Protein AF-A0AA35S9W5-F1 (afdb_monomer_lite)

Structure (mmCIF, N/CA/C/O backbone):
data_AF-A0AA35S9W5-F1
#
_entry.id   AF-A0AA35S9W5-F1
#
loop_
_atom_site.group_PDB
_atom_site.id
_atom_site.type_symbol
_atom_site.label_atom_id
_atom_site.label_alt_id
_atom_site.label_comp_id
_atom_site.label_asym_id
_atom_site.label_entity_id
_atom_site.label_seq_id
_atom_site.pdbx_PDB_ins_code
_atom_site.Cartn_x
_atom_site.Cartn_y
_atom_site.Cartn_z
_atom_site.occupancy
_atom_site.B_iso_or_equiv
_atom_site.auth_seq_id
_atom_site.auth_comp_id
_atom_site.auth_asym_id
_atom_site.auth_atom_id
_atom_site.pdbx_PDB_model_num
ATOM 1 N N . TYR A 1 1 ? 26.216 -6.921 24.810 1.00 30.56 1 TYR A N 1
ATOM 2 C CA . TYR A 1 1 ? 26.126 -8.378 24.604 1.00 30.56 1 TYR A CA 1
ATOM 3 C C . TYR A 1 1 ? 25.419 -8.640 23.283 1.00 30.56 1 TYR A C 1
ATOM 5 O O . TYR A 1 1 ? 24.198 -8.640 23.237 1.00 30.56 1 TYR A O 1
ATOM 13 N N . LEU A 1 2 ? 26.188 -8.771 22.197 1.00 30.45 2 LEU A N 1
ATOM 14 C CA . LEU A 1 2 ? 25.685 -9.259 20.913 1.00 30.45 2 LEU A CA 1
ATOM 15 C C . LEU A 1 2 ? 25.649 -10.789 20.983 1.00 30.45 2 LEU A C 1
ATOM 17 O O . LEU A 1 2 ? 26.695 -11.431 20.980 1.00 30.45 2 LEU A O 1
ATOM 21 N N . LEU A 1 3 ? 24.456 -11.372 21.066 1.00 31.34 3 LEU A N 1
ATOM 22 C CA . LEU A 1 3 ? 24.251 -12.801 20.834 1.00 31.34 3 LEU A CA 1
ATOM 23 C C . LEU A 1 3 ? 24.123 -13.033 19.324 1.00 31.34 3 LEU A C 1
ATOM 25 O O . LEU A 1 3 ? 23.036 -13.285 18.812 1.00 31.34 3 LEU A O 1
ATOM 29 N N . THR A 1 4 ? 25.228 -12.938 18.585 1.00 43.62 4 THR A N 1
ATOM 30 C CA . THR A 1 4 ? 25.279 -13.447 17.209 1.00 43.62 4 THR A CA 1
ATOM 31 C C . THR A 1 4 ? 25.549 -14.944 17.271 1.00 43.62 4 THR A C 1
ATOM 33 O O . THR A 1 4 ? 26.677 -15.425 17.219 1.00 43.62 4 THR A O 1
ATOM 36 N N . SER A 1 5 ? 24.474 -15.711 17.454 1.00 43.19 5 SER A N 1
ATOM 37 C CA . SER A 1 5 ? 24.520 -17.168 17.367 1.00 43.19 5 SER A CA 1
ATOM 38 C C . SER A 1 5 ? 25.067 -17.562 15.987 1.00 43.19 5 SER A C 1
ATOM 40 O O . SER A 1 5 ? 24.401 -17.347 14.972 1.00 43.19 5 SER A O 1
ATOM 42 N N . GLN A 1 6 ? 26.259 -18.168 15.960 1.00 46.50 6 GLN A N 1
ATOM 43 C CA . GLN A 1 6 ? 26.946 -18.687 14.765 1.00 46.50 6 GLN A CA 1
ATOM 44 C C . GLN A 1 6 ? 26.075 -19.618 13.900 1.00 46.50 6 GLN A C 1
ATOM 46 O O . GLN A 1 6 ? 26.372 -19.823 12.727 1.00 46.50 6 GLN A O 1
ATOM 51 N N . LYS A 1 7 ? 24.962 -20.127 14.444 1.00 45.75 7 LYS A N 1
ATOM 52 C CA . LYS A 1 7 ? 23.955 -20.904 13.712 1.00 45.75 7 LYS A CA 1
ATOM 53 C C . LYS A 1 7 ? 23.306 -20.136 12.553 1.00 45.75 7 LYS A C 1
ATOM 55 O O . LYS A 1 7 ? 23.066 -20.730 11.512 1.00 45.75 7 LYS A O 1
ATOM 60 N N . TRP A 1 8 ? 23.098 -18.823 12.685 1.00 44.12 8 TRP A N 1
ATOM 61 C CA . TRP A 1 8 ? 22.469 -18.022 11.625 1.00 44.12 8 TRP A CA 1
ATOM 62 C C . TRP A 1 8 ? 23.362 -17.886 10.390 1.00 44.12 8 TRP A C 1
ATOM 64 O O . TRP A 1 8 ? 22.872 -17.916 9.268 1.00 44.12 8 TRP A O 1
ATOM 74 N N . VAL A 1 9 ? 24.680 -17.786 10.580 1.00 46.91 9 VAL A N 1
ATOM 75 C CA . VAL A 1 9 ? 25.633 -17.600 9.474 1.00 46.91 9 VAL A CA 1
ATOM 76 C C . VAL A 1 9 ? 25.706 -18.846 8.582 1.00 46.91 9 VAL A C 1
ATOM 78 O O . VAL A 1 9 ? 25.862 -18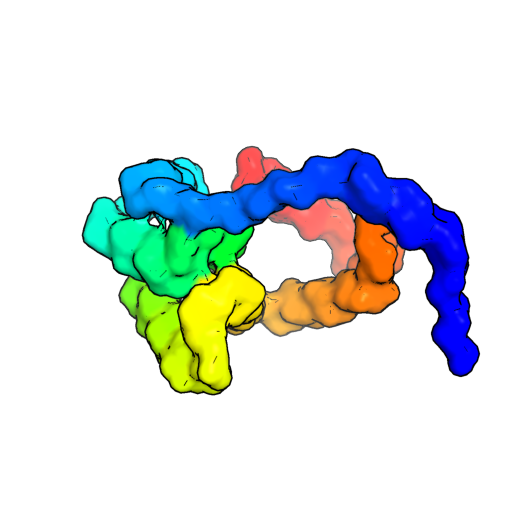.717 7.371 1.00 46.91 9 VAL A O 1
ATOM 81 N N . ALA A 1 10 ? 25.532 -20.041 9.156 1.00 50.56 10 ALA A N 1
ATOM 82 C CA . ALA A 1 10 ? 25.497 -21.293 8.400 1.00 50.56 10 ALA A CA 1
ATOM 83 C C . ALA A 1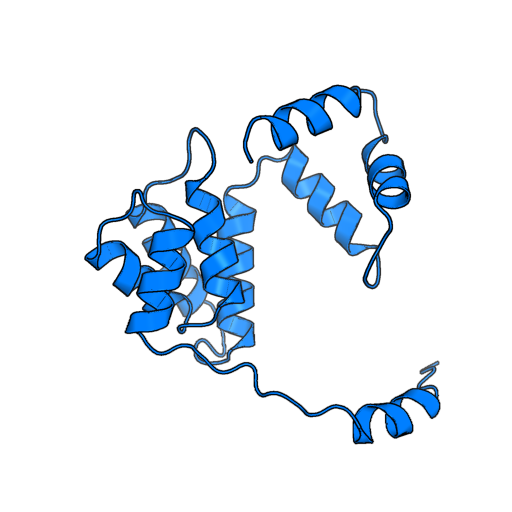 10 ? 24.184 -21.473 7.614 1.00 50.56 10 ALA A C 1
ATOM 85 O O . ALA A 1 10 ? 24.218 -21.931 6.473 1.00 50.56 10 ALA A O 1
ATOM 86 N N . ASP A 1 11 ? 23.046 -21.059 8.181 1.00 46.56 11 ASP A N 1
ATOM 87 C CA . ASP A 1 11 ? 21.741 -21.187 7.519 1.00 46.56 11 ASP A CA 1
ATOM 88 C C . ASP A 1 11 ? 21.527 -20.138 6.412 1.00 46.56 11 ASP A C 1
ATOM 90 O O . ASP A 1 11 ? 20.893 -20.438 5.399 1.00 46.56 11 ASP A O 1
ATOM 94 N N . ILE A 1 12 ? 22.116 -18.937 6.531 1.00 53.12 12 ILE A N 1
ATOM 95 C CA . ILE A 1 12 ? 22.054 -17.888 5.490 1.00 53.12 12 ILE A CA 1
ATOM 96 C C . ILE A 1 12 ? 22.729 -18.336 4.183 1.00 53.12 12 ILE A C 1
ATOM 98 O O . ILE A 1 12 ? 22.283 -17.940 3.108 1.00 53.12 12 ILE A O 1
ATOM 102 N N . GLY A 1 13 ? 23.741 -19.211 4.242 1.00 44.41 13 GLY A N 1
ATOM 103 C CA . GLY A 1 13 ? 24.417 -19.737 3.049 1.00 44.41 13 GLY A CA 1
ATOM 104 C C . GLY A 1 13 ? 23.502 -20.528 2.102 1.00 44.41 13 GLY A C 1
ATOM 105 O O . GLY A 1 13 ? 23.799 -20.628 0.914 1.00 44.41 13 GLY A O 1
ATOM 106 N N . ASN A 1 14 ? 22.372 -21.039 2.606 1.00 43.19 14 ASN A N 1
ATOM 107 C CA . ASN A 1 14 ? 21.374 -21.780 1.829 1.00 43.19 14 ASN A CA 1
ATOM 108 C C . ASN A 1 14 ? 20.112 -20.968 1.507 1.00 43.19 14 ASN A C 1
ATOM 110 O O . ASN A 1 14 ? 19.232 -21.466 0.797 1.00 43.19 14 ASN A O 1
ATOM 114 N N . PHE A 1 15 ? 20.009 -19.720 1.973 1.00 44.12 15 PHE A N 1
ATOM 115 C CA . PHE A 1 15 ? 18.974 -18.831 1.469 1.00 44.12 15 PHE A CA 1
ATOM 116 C C . PHE A 1 15 ? 19.335 -18.471 0.034 1.00 44.12 15 PHE A C 1
ATOM 118 O O . PHE A 1 15 ? 20.229 -17.667 -0.231 1.00 44.12 15 PHE A O 1
ATOM 125 N N . ARG A 1 16 ? 18.594 -19.041 -0.921 1.00 39.69 16 ARG A N 1
ATOM 126 C CA . ARG A 1 16 ? 18.430 -18.381 -2.211 1.00 39.69 16 ARG A CA 1
ATOM 127 C C . ARG A 1 16 ? 17.833 -17.017 -1.894 1.00 39.69 16 ARG A C 1
ATOM 129 O O . ARG A 1 16 ? 16.640 -16.918 -1.622 1.00 39.69 16 ARG A O 1
ATOM 136 N N . LEU A 1 17 ? 18.674 -15.987 -1.884 1.00 41.81 17 LEU A N 1
ATOM 137 C CA . LEU A 1 17 ? 18.249 -14.603 -2.010 1.00 41.81 17 LEU A CA 1
ATOM 138 C C . LEU A 1 17 ? 17.509 -14.520 -3.345 1.00 41.81 17 LEU A C 1
ATOM 140 O O . LEU A 1 17 ? 18.093 -14.261 -4.394 1.00 41.81 17 LEU A O 1
ATOM 144 N N . HIS A 1 18 ? 16.218 -14.838 -3.333 1.00 41.59 18 HIS A N 1
ATOM 145 C CA . HIS A 1 18 ? 15.323 -14.369 -4.365 1.00 41.59 18 HIS A CA 1
ATOM 146 C C . HIS A 1 18 ? 15.305 -12.868 -4.174 1.00 41.59 18 HIS A C 1
ATOM 148 O O . HIS A 1 18 ? 14.740 -12.371 -3.200 1.00 41.59 18 HIS A O 1
ATOM 154 N N . ALA A 1 19 ? 16.030 -12.163 -5.044 1.00 49.62 19 ALA A N 1
ATOM 155 C CA . ALA A 1 19 ? 15.909 -10.726 -5.106 1.00 49.62 19 ALA A CA 1
ATOM 156 C C . ALA A 1 19 ? 14.410 -10.436 -5.207 1.00 49.62 19 ALA A C 1
ATOM 158 O O . ALA A 1 19 ? 13.698 -11.035 -6.016 1.00 49.62 19 ALA A O 1
ATOM 159 N N . ILE A 1 20 ? 13.917 -9.612 -4.293 1.00 56.16 20 ILE A N 1
ATOM 160 C CA . ILE A 1 20 ? 12.549 -9.126 -4.347 1.00 56.16 20 ILE A CA 1
ATOM 161 C C . ILE A 1 20 ? 12.541 -8.209 -5.565 1.00 56.16 20 ILE A C 1
ATOM 163 O O . ILE A 1 20 ? 12.999 -7.072 -5.496 1.00 56.16 20 ILE A O 1
ATOM 167 N N . TYR A 1 21 ? 12.182 -8.767 -6.718 1.00 64.88 21 TYR A N 1
ATOM 168 C CA . TYR A 1 21 ? 12.194 -8.029 -7.967 1.00 64.88 21 TYR A CA 1
ATOM 169 C C . TYR A 1 21 ? 10.995 -7.090 -7.989 1.00 64.88 21 TYR A C 1
ATOM 171 O O . TYR A 1 21 ? 9.874 -7.481 -7.653 1.00 64.88 21 TYR A O 1
ATOM 179 N N . ASN A 1 22 ? 11.244 -5.859 -8.424 1.00 79.06 22 ASN A N 1
ATOM 180 C CA . ASN A 1 22 ? 10.179 -4.964 -8.844 1.00 79.06 22 ASN A CA 1
ATOM 181 C C . ASN A 1 22 ? 9.416 -5.639 -9.985 1.00 79.06 22 ASN A C 1
ATOM 183 O O . ASN A 1 22 ? 10.013 -6.261 -10.871 1.00 79.06 22 ASN A O 1
ATOM 187 N N . LEU A 1 23 ? 8.096 -5.528 -9.955 1.00 86.94 23 LEU A N 1
ATOM 188 C CA . LEU A 1 23 ? 7.257 -6.000 -11.044 1.00 86.94 23 LEU A CA 1
ATOM 189 C C . LEU A 1 23 ? 7.496 -5.146 -12.292 1.00 86.94 23 LEU A C 1
ATOM 191 O O . LEU A 1 23 ? 7.936 -3.996 -12.214 1.00 86.94 23 LEU A O 1
ATOM 195 N N . SER A 1 24 ? 7.161 -5.692 -13.462 1.00 90.56 24 SER A N 1
ATOM 196 C CA . SER A 1 24 ? 6.965 -4.839 -14.632 1.00 90.56 24 SER A CA 1
ATOM 197 C C . SER A 1 24 ? 5.817 -3.862 -14.355 1.00 90.56 24 SER A C 1
ATOM 199 O O . SER A 1 24 ? 4.894 -4.187 -13.608 1.00 90.56 24 SER A O 1
ATOM 201 N N . SER A 1 25 ? 5.843 -2.682 -14.980 1.00 89.06 25 SER A N 1
ATOM 202 C CA . SER A 1 25 ? 4.769 -1.683 -14.837 1.00 89.06 25 SER A CA 1
ATOM 203 C C . SER A 1 25 ? 3.383 -2.280 -15.140 1.00 89.06 25 SER A C 1
ATOM 205 O O . SER A 1 25 ? 2.408 -2.009 -14.439 1.00 89.06 25 SER A O 1
ATOM 207 N N . GLU A 1 26 ? 3.302 -3.181 -16.124 1.00 91.88 26 GLU A N 1
ATOM 208 C CA . GLU A 1 26 ? 2.074 -3.908 -16.448 1.00 91.88 26 GLU A CA 1
ATOM 209 C C . GLU A 1 26 ? 1.627 -4.829 -15.303 1.00 91.88 26 GLU A C 1
ATOM 211 O O . GLU A 1 26 ? 0.485 -4.735 -14.857 1.00 91.88 26 GLU A O 1
ATOM 216 N N . ALA A 1 27 ? 2.523 -5.671 -14.777 1.00 91.56 27 ALA A N 1
ATOM 217 C CA . ALA A 1 27 ? 2.196 -6.582 -13.682 1.00 91.56 27 ALA A CA 1
ATOM 218 C C . ALA A 1 27 ? 1.861 -5.831 -12.380 1.00 91.56 27 ALA A 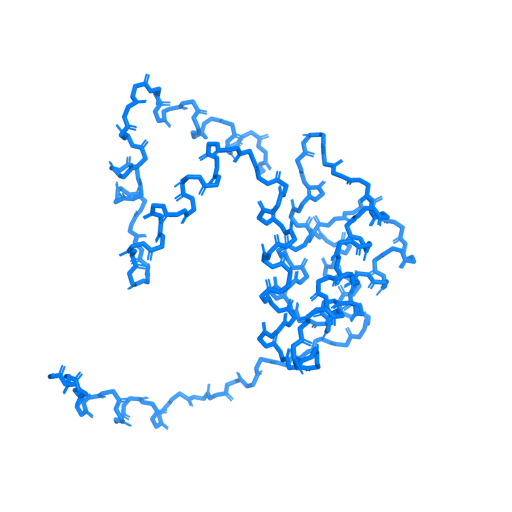C 1
ATOM 220 O O . ALA A 1 27 ? 0.973 -6.249 -11.642 1.00 91.56 27 ALA A O 1
ATOM 221 N N . ALA A 1 28 ? 2.518 -4.699 -12.116 1.00 91.62 28 ALA A N 1
ATOM 222 C CA . ALA A 1 28 ? 2.212 -3.830 -10.983 1.00 91.62 28 ALA A CA 1
ATOM 223 C C . ALA A 1 28 ? 0.816 -3.199 -11.101 1.00 91.62 28 ALA A C 1
ATOM 225 O O . ALA A 1 28 ? 0.041 -3.207 -10.145 1.00 91.62 28 ALA A O 1
ATOM 226 N N . THR A 1 29 ? 0.466 -2.714 -12.294 1.00 92.38 29 THR A N 1
ATOM 227 C CA . THR A 1 29 ? -0.862 -2.153 -12.580 1.00 92.38 29 THR A CA 1
ATOM 228 C C . THR A 1 29 ? -1.947 -3.229 -12.473 1.00 92.38 29 THR A C 1
ATOM 230 O O . THR A 1 29 ? -3.014 -2.973 -11.916 1.00 92.38 29 THR A O 1
ATOM 233 N N . GLN A 1 30 ? -1.675 -4.447 -12.958 1.00 92.69 30 GLN A N 1
ATOM 234 C CA . GLN A 1 30 ? -2.578 -5.594 -12.821 1.00 92.69 30 GLN A CA 1
ATOM 235 C C . GLN A 1 30 ? -2.779 -5.987 -11.354 1.00 92.69 30 GLN A C 1
ATOM 237 O O . GLN A 1 30 ? -3.918 -6.190 -10.935 1.00 92.69 30 GLN A O 1
ATOM 242 N N . LEU A 1 31 ? -1.700 -6.039 -10.563 1.00 92.06 31 LEU A N 1
ATOM 243 C CA . LEU A 1 31 ? -1.772 -6.307 -9.127 1.00 92.06 31 LEU A CA 1
ATOM 244 C C . LEU A 1 31 ? -2.651 -5.268 -8.429 1.00 92.06 31 LEU A C 1
ATOM 246 O O . LEU A 1 31 ? -3.593 -5.621 -7.725 1.00 92.06 31 LEU A O 1
ATOM 250 N N . LEU A 1 32 ? -2.414 -3.983 -8.688 1.00 91.44 32 LEU A N 1
ATOM 251 C CA . LEU A 1 32 ? -3.221 -2.921 -8.101 1.00 91.44 32 LEU A CA 1
ATOM 252 C C . LEU A 1 32 ? -4.680 -2.966 -8.576 1.00 91.44 32 LEU A C 1
ATOM 254 O O . LEU A 1 32 ? -5.580 -2.694 -7.792 1.00 91.44 32 LEU A O 1
ATOM 258 N N . GLY A 1 33 ? -4.936 -3.372 -9.822 1.00 91.00 33 GLY A N 1
ATOM 259 C CA . GLY A 1 33 ? -6.288 -3.615 -10.325 1.00 91.00 33 GLY A CA 1
ATOM 260 C C . GLY A 1 33 ? -7.016 -4.757 -9.608 1.00 91.00 33 GLY A C 1
ATOM 261 O O . GLY A 1 33 ? -8.231 -4.683 -9.446 1.00 91.00 33 GLY A O 1
ATOM 262 N N . ALA A 1 34 ? -6.292 -5.776 -9.139 1.00 91.81 34 ALA A N 1
ATOM 263 C CA . ALA A 1 34 ? -6.858 -6.855 -8.331 1.00 91.81 34 ALA A CA 1
ATOM 264 C C . ALA A 1 34 ? -7.137 -6.415 -6.883 1.00 91.81 34 ALA A C 1
ATOM 266 O O . ALA A 1 34 ? -8.133 -6.827 -6.290 1.00 91.81 34 ALA A O 1
ATOM 267 N N . VAL A 1 35 ? -6.275 -5.570 -6.312 1.00 89.88 35 VAL A N 1
ATOM 268 C CA . VAL A 1 35 ? -6.385 -5.115 -4.915 1.00 89.88 35 VAL A CA 1
ATOM 269 C C . VAL A 1 35 ? -7.373 -3.951 -4.763 1.00 89.88 35 VAL A C 1
ATOM 271 O O . VAL A 1 35 ? -8.098 -3.897 -3.770 1.00 89.88 35 VAL A O 1
ATOM 274 N N . ALA A 1 36 ? -7.421 -3.046 -5.742 1.00 91.56 36 ALA A N 1
ATOM 275 C CA . ALA A 1 36 ? -8.221 -1.823 -5.759 1.00 91.56 36 ALA A CA 1
ATOM 276 C C . ALA A 1 36 ? -8.908 -1.638 -7.136 1.00 91.56 36 ALA A C 1
ATOM 278 O O . ALA A 1 36 ? -8.507 -0.790 -7.942 1.00 91.56 36 ALA A O 1
ATOM 279 N N . PRO A 1 37 ? -9.962 -2.426 -7.433 1.00 90.62 37 PRO A N 1
ATOM 280 C CA . PRO A 1 37 ? -10.609 -2.441 -8.750 1.00 90.62 37 PRO A CA 1
ATOM 281 C C . PRO A 1 37 ? -11.364 -1.147 -9.088 1.00 90.62 37 PRO A C 1
ATOM 283 O O . PRO A 1 37 ? -11.653 -0.899 -10.255 1.00 90.62 37 PRO A O 1
ATOM 286 N N . SER A 1 38 ? -11.676 -0.321 -8.086 1.00 89.88 38 SER A N 1
ATOM 287 C CA . SER A 1 38 ? -12.374 0.961 -8.240 1.00 89.88 38 SER A CA 1
ATOM 288 C C . SER A 1 38 ? -11.522 2.061 -8.879 1.00 89.88 38 SER A C 1
ATOM 290 O O . SER A 1 38 ? -12.068 3.078 -9.303 1.00 89.88 38 SER A O 1
ATOM 292 N N . LEU A 1 39 ? -10.202 1.878 -8.955 1.00 92.38 39 LEU A N 1
ATOM 293 C CA . LEU A 1 39 ? -9.288 2.860 -9.527 1.00 92.38 39 LEU A CA 1
ATOM 294 C C . LEU A 1 39 ? -9.363 2.883 -11.059 1.00 92.38 39 LEU A C 1
ATOM 296 O O . LEU A 1 39 ? -9.523 1.852 -11.720 1.00 92.38 39 LEU A O 1
ATOM 300 N N . THR A 1 40 ? -9.167 4.063 -11.638 1.00 95.06 40 THR A N 1
ATOM 301 C CA . THR A 1 40 ? -8.929 4.215 -13.080 1.00 95.06 40 THR A CA 1
ATOM 302 C C . THR A 1 40 ? -7.536 3.706 -13.451 1.00 95.06 40 THR A C 1
ATOM 304 O O . THR A 1 40 ? -6.638 3.643 -12.612 1.00 95.06 40 THR A O 1
ATOM 307 N N . ASP A 1 41 ? -7.317 3.358 -14.718 1.00 93.44 41 ASP A N 1
ATOM 308 C CA . ASP A 1 41 ? -6.020 2.819 -15.151 1.00 93.44 41 ASP A CA 1
ATOM 309 C C . ASP A 1 41 ? -4.875 3.832 -15.027 1.00 93.44 41 ASP A C 1
ATOM 311 O O . ASP A 1 41 ? -3.738 3.445 -14.756 1.00 93.44 41 ASP A O 1
ATOM 315 N N . ASP A 1 42 ? -5.174 5.128 -15.152 1.00 95.12 42 ASP A N 1
ATOM 316 C CA . ASP A 1 42 ? -4.189 6.187 -14.927 1.00 95.12 42 ASP A CA 1
ATOM 317 C C . ASP A 1 42 ? -3.787 6.277 -13.447 1.00 95.12 42 ASP A C 1
ATOM 319 O O . ASP A 1 42 ? -2.599 6.243 -13.125 1.00 95.12 42 ASP A O 1
ATOM 323 N N . GLN A 1 43 ? -4.763 6.269 -12.531 1.00 95.00 43 GLN A N 1
ATOM 324 C CA . GLN A 1 43 ? -4.500 6.231 -11.087 1.00 95.00 43 GLN A CA 1
ATOM 325 C C . GLN A 1 43 ? -3.705 4.980 -10.697 1.00 95.00 43 GLN A C 1
ATOM 327 O O . GLN A 1 43 ? -2.760 5.073 -9.912 1.00 95.00 43 GLN A O 1
ATOM 332 N N . LYS A 1 44 ? -4.038 3.816 -11.276 1.00 94.56 44 LYS A N 1
ATOM 333 C CA . LYS A 1 44 ? -3.298 2.577 -11.011 1.00 94.56 44 LYS A CA 1
ATOM 334 C C . LYS A 1 44 ? -1.837 2.697 -11.431 1.00 94.56 44 LYS A C 1
ATOM 336 O O . LYS A 1 44 ? -0.952 2.343 -10.657 1.00 94.56 44 LYS A O 1
ATOM 341 N N . ARG A 1 45 ? -1.580 3.225 -12.631 1.00 94.75 45 ARG A N 1
ATOM 342 C CA . ARG A 1 45 ? -0.216 3.436 -13.128 1.00 94.75 45 ARG A CA 1
ATOM 343 C C . ARG A 1 45 ? 0.561 4.397 -12.227 1.00 94.75 45 ARG A C 1
ATOM 345 O O . ARG A 1 45 ? 1.666 4.070 -11.813 1.00 94.75 45 ARG A O 1
ATOM 352 N N . GLN A 1 46 ? -0.036 5.531 -11.854 1.00 95.06 46 GLN A N 1
ATOM 353 C CA . GLN A 1 46 ? 0.621 6.511 -10.983 1.00 95.06 46 GLN A CA 1
ATOM 354 C C . GLN A 1 46 ? 0.989 5.921 -9.613 1.00 95.06 46 GLN A C 1
ATOM 356 O O . GLN A 1 46 ? 2.096 6.140 -9.124 1.00 95.06 46 GLN A O 1
ATOM 361 N N . ILE A 1 47 ? 0.086 5.159 -8.992 1.00 94.19 47 ILE A N 1
ATOM 362 C CA . ILE A 1 47 ? 0.350 4.516 -7.699 1.00 94.19 47 ILE A CA 1
ATOM 363 C C . ILE A 1 47 ? 1.413 3.415 -7.844 1.00 94.19 47 ILE A C 1
ATOM 365 O O . ILE A 1 47 ? 2.313 3.326 -7.007 1.00 94.19 47 ILE A O 1
ATOM 369 N N . ALA A 1 48 ? 1.360 2.603 -8.904 1.00 93.25 48 ALA A N 1
ATOM 370 C CA . ALA A 1 48 ? 2.374 1.586 -9.190 1.00 93.25 48 ALA A CA 1
ATOM 371 C C . ALA A 1 48 ? 3.780 2.201 -9.344 1.00 93.25 48 ALA A C 1
ATOM 373 O O . ALA A 1 48 ? 4.741 1.722 -8.738 1.00 93.25 48 ALA A O 1
ATOM 374 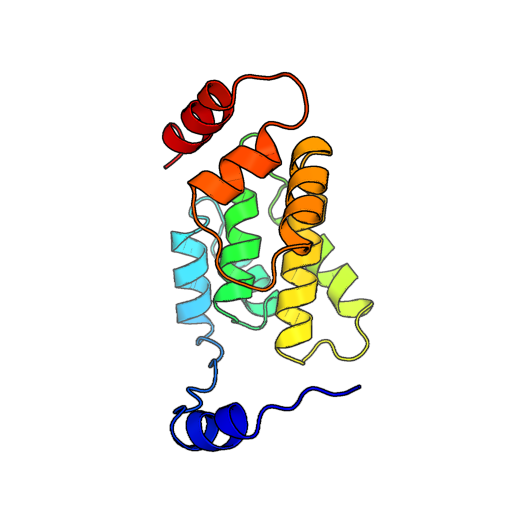N N . ASP A 1 49 ? 3.890 3.322 -10.058 1.00 92.12 49 ASP A N 1
ATOM 375 C CA . ASP A 1 49 ? 5.158 4.030 -10.241 1.00 92.12 49 ASP A CA 1
ATOM 376 C C . ASP A 1 49 ? 5.674 4.628 -8.920 1.00 92.12 49 ASP A C 1
ATOM 378 O O . ASP A 1 49 ? 6.848 4.472 -8.574 1.00 92.12 49 ASP A O 1
ATOM 382 N N . LEU A 1 50 ? 4.798 5.258 -8.126 1.00 91.56 50 LEU A N 1
ATOM 383 C CA . LEU A 1 50 ? 5.168 5.842 -6.829 1.00 91.56 50 LEU A CA 1
ATOM 384 C C . LEU A 1 50 ? 5.600 4.783 -5.810 1.00 91.56 50 LEU A C 1
ATOM 386 O O . LEU A 1 50 ? 6.526 5.012 -5.032 1.00 91.56 50 LEU A O 1
ATOM 390 N N . THR A 1 51 ? 4.989 3.603 -5.856 1.00 90.19 51 THR A N 1
ATOM 391 C CA . THR A 1 51 ? 5.368 2.445 -5.033 1.00 90.19 51 THR A CA 1
ATOM 392 C C . THR A 1 51 ? 6.597 1.704 -5.571 1.00 90.19 51 THR A C 1
ATOM 394 O O . THR A 1 51 ? 7.001 0.696 -4.996 1.00 90.19 51 THR A O 1
ATOM 397 N N . GLY A 1 52 ? 7.224 2.189 -6.652 1.00 88.81 52 GLY A N 1
ATOM 398 C CA . GLY A 1 52 ? 8.424 1.599 -7.250 1.00 88.81 52 GLY A CA 1
ATOM 399 C C . GLY A 1 52 ? 8.191 0.222 -7.871 1.00 88.81 52 GLY A C 1
ATOM 400 O O . GLY A 1 52 ? 9.135 -0.553 -8.010 1.00 88.81 52 GLY A O 1
ATOM 401 N N . ASN A 1 53 ? 6.941 -0.102 -8.211 1.00 90.94 53 ASN A N 1
ATOM 402 C CA . ASN A 1 53 ? 6.510 -1.425 -8.659 1.00 90.94 53 ASN A CA 1
ATOM 403 C C . ASN A 1 53 ? 6.820 -2.552 -7.651 1.00 90.94 53 ASN A C 1
ATOM 405 O O . ASN A 1 53 ? 6.988 -3.713 -8.035 1.00 90.94 53 ASN A O 1
ATOM 409 N N . VAL A 1 54 ? 6.908 -2.228 -6.357 1.00 90.31 54 VAL A N 1
ATOM 410 C CA . VAL A 1 54 ? 7.198 -3.198 -5.295 1.00 90.31 54 VAL A CA 1
ATOM 411 C C . VAL A 1 54 ? 5.901 -3.887 -4.863 1.00 90.31 54 VAL A C 1
ATOM 413 O O . VAL A 1 54 ? 5.017 -3.201 -4.348 1.00 90.31 54 VAL A O 1
ATOM 416 N N . PRO A 1 55 ? 5.769 -5.226 -4.980 1.00 90.00 55 PRO A N 1
ATOM 417 C CA . PRO A 1 55 ? 4.515 -5.925 -4.679 1.00 90.00 55 PRO A CA 1
ATOM 418 C C . PRO A 1 55 ? 3.931 -5.597 -3.302 1.00 90.00 55 PRO A C 1
ATOM 420 O O . PRO A 1 55 ? 2.746 -5.310 -3.180 1.00 90.00 55 PRO A O 1
ATOM 423 N N . LEU A 1 56 ? 4.773 -5.590 -2.262 1.00 88.38 56 LEU A N 1
ATOM 424 C CA . LEU A 1 56 ? 4.331 -5.308 -0.896 1.00 88.38 56 LEU A CA 1
ATOM 425 C C . LEU A 1 56 ? 3.832 -3.866 -0.736 1.00 88.38 56 LEU A C 1
ATOM 427 O O . LEU A 1 56 ? 2.815 -3.642 -0.092 1.00 88.38 56 LEU A O 1
ATOM 431 N N . ALA A 1 57 ? 4.528 -2.898 -1.333 1.00 89.94 57 ALA A N 1
ATOM 432 C CA . ALA A 1 57 ? 4.122 -1.497 -1.297 1.00 89.94 57 ALA A CA 1
ATOM 433 C C . ALA A 1 57 ? 2.773 -1.294 -2.009 1.00 89.94 57 ALA A C 1
ATOM 435 O O . ALA A 1 57 ? 1.891 -0.622 -1.479 1.00 89.94 57 ALA A O 1
ATOM 436 N N . ILE A 1 58 ? 2.589 -1.945 -3.163 1.00 92.31 58 ILE A N 1
ATOM 437 C CA . ILE A 1 58 ? 1.336 -1.929 -3.929 1.00 92.31 58 ILE A CA 1
ATOM 438 C C . ILE A 1 58 ? 0.184 -2.508 -3.107 1.00 92.31 58 ILE A C 1
ATOM 440 O O . ILE A 1 58 ? -0.870 -1.889 -3.031 1.00 92.31 58 ILE A O 1
ATOM 444 N N . GLU A 1 59 ? 0.373 -3.669 -2.480 1.00 92.25 59 GLU A N 1
ATOM 445 C CA . GLU A 1 59 ? -0.653 -4.317 -1.648 1.00 92.25 59 GLU A CA 1
ATOM 446 C C . GLU A 1 59 ? -1.047 -3.450 -0.446 1.00 92.25 59 GLU A C 1
ATOM 448 O O . GLU A 1 59 ? -2.232 -3.273 -0.162 1.00 92.25 59 GLU A O 1
ATOM 453 N N . VAL A 1 60 ? -0.058 -2.860 0.233 1.00 90.25 60 VAL A N 1
ATOM 454 C CA . VAL A 1 60 ? -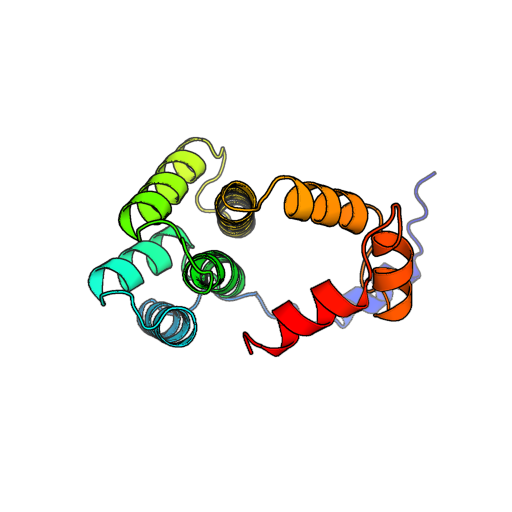0.279 -1.974 1.384 1.00 90.25 60 VAL A CA 1
ATOM 455 C C . VAL A 1 60 ? -1.085 -0.740 0.984 1.00 90.25 60 VAL A C 1
ATOM 457 O O . VAL A 1 60 ? -2.068 -0.412 1.647 1.00 90.25 60 VAL A O 1
ATOM 460 N N . VAL A 1 61 ? -0.710 -0.073 -0.111 1.00 93.00 61 VAL A N 1
ATOM 461 C CA . VAL A 1 61 ? -1.443 1.103 -0.602 1.00 93.00 61 VAL A CA 1
ATOM 462 C C . VAL A 1 61 ? -2.813 0.708 -1.143 1.00 93.00 61 VAL A C 1
ATOM 464 O O . VAL A 1 61 ? -3.809 1.361 -0.848 1.00 93.00 61 VAL A O 1
ATOM 467 N N . GLY A 1 62 ? -2.895 -0.383 -1.901 1.00 92.06 62 GLY A N 1
ATOM 468 C CA . GLY A 1 62 ? -4.144 -0.881 -2.463 1.00 92.06 62 GLY A CA 1
ATOM 469 C C . GLY A 1 62 ? -5.171 -1.228 -1.383 1.00 92.06 62 GLY A C 1
ATOM 470 O O . GLY A 1 62 ? -6.364 -0.994 -1.570 1.00 92.06 62 GLY A O 1
ATOM 471 N N . ALA A 1 63 ? -4.723 -1.719 -0.223 1.00 90.38 63 ALA A N 1
ATOM 472 C CA . ALA A 1 63 ? -5.594 -2.019 0.908 1.00 90.38 63 ALA A CA 1
ATOM 473 C C . ALA A 1 63 ? -6.325 -0.783 1.462 1.00 90.38 63 ALA A C 1
ATOM 475 O O . ALA A 1 63 ? -7.417 -0.938 2.006 1.00 90.38 63 ALA A O 1
ATOM 476 N N . ILE A 1 64 ? -5.788 0.430 1.281 1.00 90.94 64 ILE A N 1
ATOM 477 C CA . ILE A 1 64 ? -6.429 1.683 1.718 1.00 90.94 64 ILE A CA 1
ATOM 478 C C . ILE A 1 64 ? -7.819 1.832 1.081 1.00 90.94 64 ILE A C 1
ATOM 480 O O . ILE A 1 64 ? -8.767 2.245 1.745 1.00 90.94 64 ILE A O 1
ATOM 484 N N . PHE A 1 65 ? -7.967 1.426 -0.183 1.00 90.69 65 PHE A N 1
ATOM 485 C CA . PHE A 1 65 ? -9.205 1.581 -0.953 1.00 90.69 65 PHE A CA 1
ATOM 486 C C . PHE A 1 65 ? -10.285 0.540 -0.630 1.00 90.69 65 PHE A C 1
ATOM 488 O O . PHE A 1 65 ? -11.373 0.595 -1.200 1.00 90.69 65 PHE A O 1
ATOM 495 N N . LYS A 1 66 ? -10.008 -0.418 0.265 1.00 85.56 66 LYS A N 1
ATOM 496 C CA . LYS A 1 66 ? -10.962 -1.474 0.639 1.00 85.56 66 LYS A CA 1
ATOM 497 C C . LYS A 1 66 ? -11.934 -1.051 1.744 1.00 85.56 66 LYS A C 1
ATOM 499 O O . LYS A 1 66 ? -12.925 -1.743 1.966 1.00 85.56 66 LYS A O 1
ATOM 504 N N . PHE A 1 67 ? -11.670 0.054 2.443 1.00 78.25 67 PHE A N 1
ATOM 505 C CA . PHE A 1 67 ? -12.452 0.458 3.612 1.00 78.25 67 PHE A CA 1
ATOM 506 C C . PHE A 1 67 ? -13.554 1.482 3.275 1.00 78.25 67 PHE A C 1
ATOM 508 O O . PHE A 1 67 ? -13.351 2.365 2.439 1.00 78.25 67 PHE A O 1
ATOM 515 N N . PRO A 1 68 ? -14.721 1.427 3.945 1.00 70.62 68 PRO A N 1
ATOM 516 C CA . PRO A 1 68 ? -15.733 2.477 3.851 1.00 70.62 68 PRO A CA 1
ATOM 517 C C . PRO A 1 68 ? -15.174 3.820 4.339 1.00 70.62 68 PRO A C 1
ATOM 519 O O . PRO A 1 68 ? -14.618 3.898 5.432 1.00 70.62 68 PRO A O 1
ATOM 522 N N . GLY A 1 69 ? -15.331 4.880 3.542 1.00 78.69 69 GLY A N 1
ATOM 523 C CA . GLY A 1 69 ? -14.731 6.186 3.843 1.00 78.69 69 GLY A CA 1
ATOM 524 C C . GLY A 1 69 ? -13.242 6.280 3.500 1.00 78.69 69 GLY A C 1
ATOM 525 O O . GLY A 1 69 ? -12.559 7.158 4.024 1.00 78.69 69 GLY A O 1
ATOM 526 N N . ALA A 1 70 ? -12.742 5.383 2.642 1.00 82.94 70 ALA A N 1
ATOM 527 C CA . ALA A 1 70 ? -11.394 5.470 2.101 1.00 82.94 70 ALA A CA 1
ATOM 528 C C . ALA A 1 70 ? -11.123 6.846 1.461 1.00 82.94 70 ALA A C 1
ATOM 530 O O . ALA A 1 70 ? -12.029 7.433 0.856 1.00 82.94 70 ALA A O 1
ATOM 531 N N . PRO A 1 71 ? -9.879 7.344 1.562 1.00 88.12 71 PRO A N 1
ATOM 532 C CA . PRO A 1 71 ? -9.455 8.534 0.839 1.00 88.12 71 PRO A CA 1
ATOM 533 C C . PRO A 1 71 ? -9.603 8.350 -0.673 1.00 88.12 71 PRO A C 1
ATOM 535 O O . PRO A 1 71 ? -9.580 7.236 -1.208 1.00 88.12 71 PRO A O 1
ATOM 538 N N . THR A 1 72 ? -9.709 9.473 -1.371 1.00 92.44 72 THR A N 1
ATOM 539 C CA . THR A 1 72 ? -9.645 9.514 -2.832 1.00 92.44 72 THR A CA 1
ATOM 540 C C . THR A 1 72 ? -8.273 9.054 -3.326 1.00 92.44 72 THR A C 1
ATOM 542 O O . THR A 1 72 ? -7.263 9.140 -2.620 1.00 92.44 72 THR A O 1
ATOM 545 N N . ALA A 1 73 ? -8.213 8.562 -4.564 1.00 93.50 73 ALA A N 1
ATOM 546 C CA . ALA A 1 73 ? -6.951 8.138 -5.165 1.00 93.50 73 ALA A CA 1
ATOM 547 C C . ALA A 1 73 ? -5.943 9.294 -5.229 1.00 93.50 73 ALA A C 1
ATOM 549 O O . ALA A 1 73 ? -4.753 9.098 -5.001 1.00 93.50 73 ALA A O 1
ATOM 550 N N . GLU A 1 74 ? -6.431 10.503 -5.487 1.00 94.50 74 GLU A N 1
ATOM 551 C CA . GLU A 1 74 ? -5.660 11.736 -5.567 1.00 94.50 74 GLU A CA 1
ATOM 552 C C . GLU A 1 74 ? -5.012 12.090 -4.224 1.00 94.50 74 GLU A C 1
ATOM 554 O O . GLU A 1 74 ? -3.830 12.429 -4.195 1.00 94.50 74 GLU A O 1
ATOM 559 N N . GLU A 1 75 ? -5.741 11.953 -3.111 1.00 93.62 75 GLU A N 1
ATOM 560 C CA . GLU A 1 75 ? -5.195 12.158 -1.762 1.00 93.62 75 GLU A CA 1
ATOM 561 C C . GLU A 1 75 ? -4.079 11.156 -1.451 1.00 93.62 75 GLU A C 1
ATOM 563 O O . GLU A 1 75 ? -3.027 11.540 -0.937 1.00 93.62 75 GLU A O 1
ATOM 568 N N . VAL A 1 76 ? -4.266 9.885 -1.818 1.00 93.62 76 VAL A N 1
ATOM 569 C CA . VAL A 1 76 ? -3.250 8.841 -1.617 1.00 93.62 76 VAL A CA 1
ATOM 570 C C . VAL A 1 76 ? -2.015 9.094 -2.488 1.00 93.62 76 VAL A C 1
ATOM 572 O O . VAL A 1 76 ? -0.889 9.014 -1.997 1.00 93.62 76 VAL A O 1
ATOM 575 N N . ILE A 1 77 ? -2.200 9.445 -3.764 1.00 94.88 77 ILE A N 1
ATOM 576 C CA . ILE A 1 77 ? -1.115 9.795 -4.697 1.00 94.88 77 ILE A CA 1
ATOM 577 C C . ILE A 1 77 ? -0.318 10.991 -4.170 1.00 94.88 77 ILE A C 1
ATOM 579 O O . ILE A 1 77 ? 0.915 10.972 -4.197 1.00 94.88 77 ILE A O 1
ATOM 583 N N . GLN A 1 78 ? -1.007 12.019 -3.675 1.00 93.75 78 GLN A N 1
ATOM 584 C CA . GLN A 1 78 ? -0.361 13.194 -3.107 1.00 93.75 78 GLN A CA 1
ATOM 585 C C . GLN A 1 78 ? 0.430 12.835 -1.843 1.00 93.75 78 GLN A C 1
ATOM 587 O O . GLN A 1 78 ? 1.604 13.190 -1.743 1.00 93.75 78 GLN A O 1
ATOM 592 N N . GLY A 1 79 ? -0.160 12.048 -0.937 1.00 91.00 79 GLY A N 1
ATOM 593 C CA . GLY A 1 79 ? 0.520 11.561 0.262 1.00 91.00 79 GLY A CA 1
ATOM 594 C C . GLY A 1 79 ? 1.786 10.762 -0.061 1.00 91.00 79 GLY A C 1
ATOM 595 O O . GLY A 1 79 ? 2.828 10.975 0.559 1.00 91.00 79 GLY A O 1
ATOM 596 N N . LEU A 1 80 ? 1.747 9.894 -1.074 1.00 91.19 80 LEU A N 1
ATOM 597 C CA . LEU A 1 80 ? 2.929 9.157 -1.533 1.00 91.19 80 LEU A CA 1
ATOM 598 C C . LEU A 1 80 ? 4.019 10.096 -2.067 1.00 91.19 80 LEU A C 1
ATOM 600 O O . LEU A 1 80 ? 5.187 9.934 -1.719 1.00 91.19 80 LEU A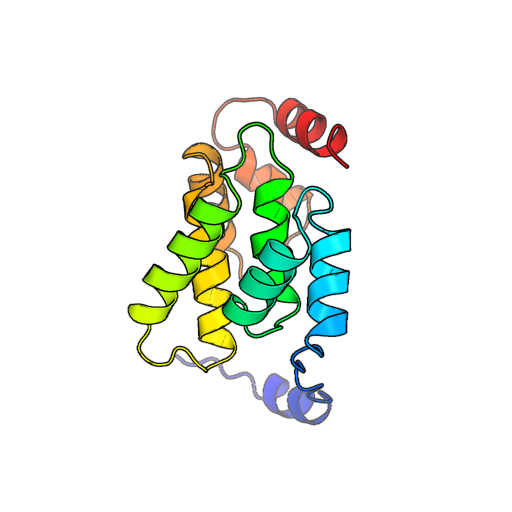 O 1
ATOM 604 N N . ARG A 1 81 ? 3.659 11.094 -2.881 1.00 91.62 81 ARG A N 1
ATOM 605 C CA . ARG A 1 81 ? 4.621 12.064 -3.435 1.00 91.62 81 ARG A CA 1
ATOM 606 C C . ARG A 1 81 ? 5.320 12.864 -2.342 1.00 91.62 81 ARG A C 1
ATOM 608 O O . ARG A 1 81 ? 6.543 12.964 -2.357 1.00 91.62 81 ARG A O 1
ATOM 615 N N . GLU A 1 82 ? 4.564 13.402 -1.392 1.00 89.31 82 GLU A N 1
ATOM 616 C CA . GLU A 1 82 ? 5.110 14.229 -0.310 1.00 89.31 82 GLU A CA 1
ATOM 617 C C . GLU A 1 82 ? 6.073 13.443 0.586 1.00 89.31 82 GLU A C 1
ATOM 619 O O . GLU A 1 82 ? 7.154 13.934 0.913 1.00 89.31 82 GLU A O 1
ATOM 624 N N . ASN A 1 83 ? 5.721 12.199 0.924 1.00 83.31 83 ASN A N 1
ATOM 625 C CA . ASN A 1 83 ? 6.556 11.345 1.770 1.00 83.31 83 ASN A CA 1
ATOM 626 C C . ASN A 1 83 ? 7.788 10.788 1.033 1.00 83.31 83 ASN A C 1
ATOM 628 O O . ASN A 1 83 ? 8.831 10.563 1.643 1.00 83.31 83 ASN A O 1
ATOM 632 N N . LEU A 1 84 ? 7.720 10.608 -0.289 1.00 81.56 84 LEU A N 1
ATOM 633 C CA . LEU A 1 84 ? 8.905 10.268 -1.080 1.00 81.56 84 LEU A CA 1
ATOM 634 C C . LEU A 1 84 ? 9.903 11.425 -1.132 1.00 81.56 84 LEU A C 1
ATOM 636 O O . LEU A 1 84 ? 11.099 11.197 -0.984 1.00 81.56 84 LEU A O 1
ATOM 640 N N . VAL A 1 85 ? 9.424 12.660 -1.309 1.00 76.00 85 VAL A N 1
ATOM 641 C CA . VAL A 1 85 ? 10.285 13.855 -1.360 1.00 76.00 85 VAL A CA 1
ATOM 642 C C . VAL A 1 85 ? 11.014 14.088 -0.034 1.00 76.00 85 VAL A C 1
ATOM 644 O O . VAL A 1 85 ? 12.141 14.576 -0.035 1.00 76.00 85 VAL A O 1
ATOM 647 N N . SER A 1 86 ? 10.406 13.722 1.096 1.00 72.19 86 SER A N 1
ATOM 648 C CA . SER A 1 86 ? 11.029 13.844 2.419 1.00 72.19 86 SER A CA 1
ATOM 649 C C . SER A 1 86 ? 12.000 12.706 2.761 1.00 72.19 86 SER A C 1
ATOM 651 O O . SER A 1 86 ? 12.677 12.773 3.789 1.00 72.19 86 SER A O 1
ATOM 653 N N . THR A 1 87 ? 12.108 11.680 1.912 1.00 75.81 87 THR A N 1
ATOM 654 C CA . THR A 1 87 ? 12.994 10.535 2.142 1.00 75.81 87 THR A CA 1
ATOM 655 C C . THR A 1 87 ? 14.396 10.802 1.591 1.00 75.81 87 THR A C 1
ATOM 657 O O . THR A 1 87 ? 14.555 11.281 0.473 1.00 75.81 87 THR A O 1
ATOM 660 N N . LEU A 1 88 ? 15.434 10.457 2.361 1.00 71.12 88 LEU A N 1
ATOM 661 C CA . LEU A 1 88 ? 16.840 10.693 1.992 1.00 71.12 88 LEU A CA 1
ATOM 662 C C . LEU A 1 88 ? 17.297 9.885 0.763 1.00 71.12 88 LEU A C 1
ATOM 664 O O . LEU A 1 88 ? 18.170 10.338 0.027 1.00 71.12 88 LEU A O 1
ATOM 668 N N . SER A 1 89 ? 16.683 8.720 0.538 1.00 76.31 89 SER A N 1
ATOM 669 C CA . SER A 1 89 ? 17.006 7.794 -0.552 1.00 76.31 89 SER A CA 1
ATOM 670 C C . SER A 1 89 ? 15.725 7.249 -1.206 1.00 76.31 89 SER A C 1
ATOM 672 O O . SER A 1 89 ? 15.358 6.089 -0.996 1.00 76.31 89 SER A O 1
ATOM 674 N N . PRO A 1 90 ? 14.988 8.064 -1.977 1.00 68.19 90 PRO A N 1
ATOM 675 C CA . PRO A 1 90 ? 13.648 7.719 -2.461 1.00 68.19 90 PRO A CA 1
ATOM 676 C C . PRO A 1 90 ? 13.618 6.567 -3.474 1.00 68.19 90 PRO A C 1
ATOM 678 O O . PRO A 1 90 ? 12.546 6.002 -3.702 1.00 68.19 90 PRO A O 1
ATOM 681 N N . ASP A 1 91 ? 14.757 6.218 -4.073 1.00 74.44 91 ASP A N 1
ATOM 682 C CA . ASP A 1 91 ? 14.876 5.141 -5.064 1.00 74.44 91 ASP A CA 1
ATOM 683 C C . ASP A 1 91 ? 15.172 3.771 -4.436 1.00 74.44 91 ASP A C 1
ATOM 685 O O . ASP A 1 91 ? 15.105 2.745 -5.115 1.00 74.44 91 ASP A O 1
ATOM 689 N N . GLU A 1 92 ? 15.475 3.721 -3.137 1.00 78.06 92 GLU A N 1
ATOM 690 C CA . GLU A 1 92 ? 15.722 2.457 -2.452 1.00 78.06 92 GLU A CA 1
ATOM 691 C C . GLU A 1 92 ? 14.412 1.702 -2.183 1.00 78.06 92 GLU A C 1
ATOM 693 O O . GLU A 1 92 ? 13.395 2.271 -1.784 1.00 78.06 92 GLU A O 1
ATOM 698 N N . LEU A 1 93 ? 14.444 0.379 -2.374 1.00 73.31 93 LEU A N 1
ATOM 699 C CA . LEU A 1 93 ? 13.273 -0.494 -2.222 1.00 73.31 93 LEU A CA 1
ATOM 700 C C . LEU A 1 93 ? 12.605 -0.343 -0.846 1.00 73.31 93 LEU A C 1
ATOM 702 O O . LEU A 1 93 ? 11.380 -0.305 -0.744 1.00 73.31 93 LEU A O 1
ATOM 706 N N . HIS A 1 94 ? 13.419 -0.256 0.208 1.00 77.81 94 HIS A N 1
ATOM 707 C CA . HIS A 1 94 ? 12.930 -0.121 1.576 1.00 77.81 94 HIS A CA 1
ATOM 708 C C . HIS A 1 94 ? 12.218 1.219 1.781 1.00 77.81 94 HIS A C 1
ATOM 710 O O . HIS A 1 94 ? 11.126 1.226 2.331 1.00 77.81 94 HIS A O 1
ATOM 716 N N . SER A 1 95 ? 12.736 2.311 1.212 1.00 80.31 95 SER A N 1
ATOM 717 C CA . SER A 1 95 ? 12.091 3.626 1.235 1.00 80.31 95 SER A CA 1
ATOM 718 C C . SER A 1 95 ? 10.695 3.604 0.612 1.00 80.31 95 SER A C 1
ATOM 720 O O . SER A 1 95 ? 9.768 4.198 1.155 1.00 80.31 95 SER A O 1
ATOM 722 N N . LYS A 1 96 ? 10.502 2.884 -0.505 1.00 82.88 96 LYS A N 1
ATOM 723 C CA . LYS A 1 96 ? 9.173 2.744 -1.131 1.00 82.88 96 LYS A CA 1
ATOM 724 C C . LYS A 1 96 ? 8.186 2.012 -0.226 1.00 82.88 96 LYS A C 1
ATOM 726 O O . LYS A 1 96 ? 7.024 2.413 -0.135 1.00 82.88 96 LYS A O 1
ATOM 731 N N . VAL A 1 97 ? 8.643 0.953 0.440 1.00 86.12 97 VAL A N 1
ATOM 732 C CA . VAL A 1 97 ? 7.829 0.195 1.398 1.00 86.12 97 VAL A CA 1
ATOM 733 C C . VAL A 1 97 ? 7.521 1.046 2.627 1.00 86.12 97 VAL A C 1
ATOM 735 O O . VAL A 1 97 ? 6.358 1.134 3.008 1.00 86.12 97 VAL A O 1
ATOM 738 N N . ASP A 1 98 ? 8.512 1.725 3.198 1.00 85.69 98 ASP A N 1
ATOM 739 C CA . ASP A 1 98 ? 8.359 2.561 4.391 1.00 85.69 98 ASP A CA 1
ATOM 740 C C . ASP A 1 98 ? 7.402 3.730 4.143 1.00 85.69 98 ASP A C 1
ATOM 742 O O . ASP A 1 98 ? 6.496 3.965 4.944 1.00 85.69 98 ASP A O 1
ATOM 746 N N . VAL A 1 99 ? 7.525 4.412 2.999 1.00 88.25 99 VAL A N 1
ATOM 747 C CA . VAL A 1 99 ? 6.589 5.473 2.602 1.00 88.25 99 VAL A CA 1
ATOM 748 C C . VAL A 1 99 ? 5.177 4.921 2.421 1.00 88.25 99 VAL A C 1
ATOM 750 O O . VAL A 1 99 ? 4.221 5.500 2.933 1.00 88.25 99 VAL A O 1
ATOM 753 N N . SER A 1 100 ? 5.033 3.779 1.750 1.00 89.19 100 SER A N 1
ATOM 754 C CA . SER A 1 100 ? 3.728 3.136 1.544 1.00 89.19 100 SER A CA 1
ATOM 755 C C . SER A 1 100 ? 3.070 2.741 2.867 1.00 89.19 100 SER A C 1
ATOM 757 O O . SER A 1 100 ? 1.882 2.992 3.072 1.00 89.19 100 SER A O 1
ATOM 759 N N . MET A 1 101 ? 3.854 2.187 3.796 1.00 88.69 101 MET A N 1
ATOM 760 C CA . MET A 1 101 ? 3.419 1.858 5.153 1.00 88.69 101 MET A CA 1
ATOM 761 C C . MET A 1 101 ? 3.033 3.110 5.940 1.00 88.69 101 MET A C 1
ATOM 763 O O . MET A 1 101 ? 2.001 3.105 6.606 1.00 88.69 101 MET A O 1
ATOM 767 N N . GLY A 1 102 ? 3.813 4.189 5.849 1.00 88.50 102 GLY A N 1
ATOM 768 C CA . GLY A 1 102 ? 3.518 5.462 6.508 1.00 88.50 102 GLY A CA 1
ATOM 769 C C . GLY A 1 102 ? 2.218 6.093 6.011 1.00 88.50 102 GLY A C 1
ATOM 770 O O . GLY A 1 102 ? 1.381 6.503 6.819 1.00 88.50 102 GLY A O 1
ATOM 771 N N . VAL A 1 103 ? 2.003 6.098 4.691 1.00 90.25 103 VAL A N 1
ATOM 772 C CA . VAL A 1 103 ? 0.763 6.595 4.079 1.00 90.25 103 VAL A CA 1
ATOM 773 C C . VAL A 1 103 ? -0.430 5.755 4.533 1.00 90.25 103 VAL A C 1
ATOM 775 O O . VAL A 1 103 ? -1.390 6.315 5.063 1.00 90.25 103 VAL A O 1
ATOM 778 N N . ALA A 1 104 ? -0.355 4.424 4.432 1.00 89.25 104 ALA A N 1
ATOM 779 C CA . ALA A 1 104 ? -1.426 3.534 4.888 1.00 89.25 104 ALA A CA 1
ATOM 780 C C . ALA A 1 104 ? -1.712 3.689 6.390 1.00 89.25 104 ALA A C 1
ATOM 782 O O . ALA A 1 104 ? -2.869 3.763 6.803 1.00 89.25 104 ALA A O 1
ATOM 783 N N . TYR A 1 105 ? -0.665 3.818 7.210 1.00 89.12 105 TYR A N 1
ATOM 784 C CA . TYR A 1 105 ? -0.792 4.046 8.645 1.00 89.12 105 TYR A CA 1
ATOM 785 C C . TYR A 1 105 ? -1.507 5.363 8.959 1.00 89.12 105 TYR A C 1
ATOM 787 O O . TYR A 1 105 ? -2.255 5.433 9.933 1.00 89.12 105 TYR A O 1
ATOM 795 N N . SER A 1 106 ? -1.330 6.408 8.144 1.00 90.06 106 SER A N 1
ATOM 796 C CA . SER A 1 106 ? -1.958 7.713 8.383 1.00 90.06 106 SER A CA 1
ATOM 797 C C . SER A 1 106 ? -3.493 7.647 8.347 1.00 90.06 106 SER A C 1
ATOM 799 O O . SER A 1 106 ? -4.136 8.306 9.170 1.00 90.06 106 SER A O 1
ATOM 801 N N . TYR A 1 107 ? -4.053 6.760 7.516 1.00 87.38 107 TYR A N 1
ATOM 802 C CA . TYR A 1 107 ? -5.493 6.531 7.356 1.00 87.38 107 TYR A CA 1
ATOM 803 C C . TYR A 1 107 ? -6.108 5.569 8.378 1.00 87.38 107 TYR A C 1
ATOM 805 O O . TYR A 1 107 ? -7.326 5.405 8.414 1.00 87.38 107 TYR A O 1
ATOM 813 N N . LEU A 1 108 ? -5.303 4.947 9.242 1.00 84.50 108 LEU A N 1
ATOM 814 C CA . LEU A 1 108 ? -5.831 4.133 10.332 1.00 84.50 108 LEU A CA 1
ATOM 815 C C . LEU A 1 108 ? -6.505 5.006 11.401 1.00 84.50 108 LEU A C 1
ATOM 817 O O . LEU A 1 108 ? -6.020 6.094 11.748 1.00 84.50 108 LEU A O 1
ATOM 821 N N . THR A 1 109 ? -7.586 4.485 11.985 1.00 85.06 109 THR A N 1
ATOM 822 C CA . THR A 1 109 ? -8.213 5.096 13.164 1.00 85.06 109 THR A CA 1
ATOM 823 C C . THR A 1 109 ? -7.242 5.080 14.355 1.00 85.06 109 THR A C 1
ATOM 825 O O . THR A 1 109 ? -6.318 4.256 14.386 1.00 85.06 109 THR A O 1
ATOM 828 N N . PRO A 1 110 ? -7.409 5.968 15.353 1.00 85.56 110 PRO A N 1
ATOM 829 C CA . PRO A 1 110 ? -6.561 5.974 16.548 1.00 85.56 110 PRO A CA 1
ATOM 830 C C . PRO A 1 110 ? -6.483 4.610 17.248 1.00 85.56 110 PRO A C 1
ATOM 832 O O . PRO A 1 110 ? -5.417 4.211 17.717 1.00 85.56 110 PRO A O 1
ATOM 835 N N . GLU A 1 111 ? -7.589 3.865 17.261 1.00 82.94 111 GLU A N 1
ATOM 836 C CA . GLU A 1 111 ? -7.673 2.527 17.842 1.00 82.94 111 GLU A CA 1
ATOM 837 C C . GLU A 1 111 ? -6.780 1.548 17.074 1.00 82.94 111 GLU A C 1
ATOM 839 O O . GLU A 1 111 ? -5.946 0.873 17.676 1.00 82.94 111 GLU A O 1
ATOM 844 N N . LEU A 1 112 ? -6.886 1.513 15.741 1.00 82.56 112 LEU A N 1
ATOM 845 C CA . LEU A 1 112 ? -6.070 0.635 14.896 1.00 82.56 112 LEU A CA 1
ATOM 846 C C . LEU A 1 112 ? -4.578 0.993 14.957 1.00 82.56 112 LEU A C 1
ATOM 848 O O . LEU A 1 112 ? -3.736 0.097 15.024 1.00 82.56 112 LEU A O 1
ATOM 852 N N . LYS A 1 113 ? -4.242 2.287 15.020 1.00 85.94 113 LYS A N 1
ATOM 853 C CA . LYS A 1 113 ? -2.863 2.764 15.227 1.00 85.94 113 LYS A CA 1
ATOM 854 C C . LYS A 1 113 ? -2.267 2.203 16.515 1.00 85.94 113 LYS A C 1
ATOM 856 O O . LYS A 1 113 ? -1.165 1.656 16.502 1.00 85.94 113 LYS A O 1
ATOM 861 N N . GLN A 1 114 ? -3.018 2.268 17.615 1.00 83.31 114 GLN A N 1
ATOM 862 C CA . GLN A 1 114 ? -2.574 1.721 18.896 1.00 83.31 114 GLN A CA 1
ATOM 863 C C . GLN A 1 114 ? -2.362 0.201 18.832 1.00 83.31 114 GLN A C 1
ATOM 865 O O . GLN A 1 114 ? -1.405 -0.311 19.417 1.00 83.31 114 GLN A O 1
ATOM 870 N N . LEU A 1 115 ? -3.206 -0.529 18.096 1.00 80.31 115 LEU A N 1
ATOM 871 C CA . LEU A 1 115 ? -3.026 -1.969 17.892 1.00 80.31 115 LEU A CA 1
ATOM 872 C C . LEU A 1 115 ? -1.747 -2.274 17.100 1.00 80.31 115 LEU A C 1
ATOM 874 O O . LEU A 1 115 ? -0.998 -3.164 17.498 1.00 80.31 115 LEU A O 1
ATOM 878 N N . CYS A 1 116 ? -1.449 -1.523 16.036 1.00 82.19 116 CYS A N 1
ATOM 879 C CA . CYS A 1 116 ? -0.198 -1.663 15.284 1.00 82.19 116 CYS A CA 1
ATOM 880 C C . CYS A 1 116 ? 1.038 -1.423 16.165 1.00 82.19 116 CYS A C 1
ATOM 882 O O . CYS A 1 116 ? 1.997 -2.192 16.094 1.00 82.19 116 CYS A O 1
ATOM 884 N N . VAL A 1 117 ? 1.003 -0.412 17.042 1.00 84.06 117 VAL A N 1
ATOM 885 C CA . VAL A 1 117 ? 2.078 -0.176 18.021 1.00 84.06 117 VAL A CA 1
ATOM 886 C C . VAL A 1 117 ? 2.230 -1.377 18.952 1.00 84.06 117 VAL A C 1
ATOM 888 O O . VAL A 1 117 ? 3.340 -1.867 19.141 1.00 84.06 117 VAL A O 1
ATOM 891 N N . ASN A 1 118 ? 1.129 -1.921 19.472 1.00 79.69 118 ASN A N 1
ATOM 892 C CA . ASN A 1 118 ? 1.186 -3.093 20.346 1.00 79.69 118 ASN A CA 1
ATOM 893 C C . ASN A 1 118 ? 1.778 -4.325 19.636 1.00 79.69 118 ASN A C 1
ATOM 895 O O . ASN A 1 118 ? 2.522 -5.092 20.247 1.00 79.69 118 ASN A O 1
ATOM 899 N N . LEU A 1 119 ? 1.491 -4.499 18.341 1.00 78.00 119 LEU A N 1
ATOM 900 C CA . LEU A 1 119 ? 2.053 -5.578 17.527 1.00 78.00 119 LEU A CA 1
ATOM 901 C C . LEU A 1 119 ? 3.558 -5.421 17.269 1.00 78.00 119 LEU A C 1
ATOM 903 O O . LEU A 1 119 ? 4.245 -6.424 17.086 1.00 78.00 119 LEU A O 1
ATOM 907 N N . SER A 1 120 ? 4.095 -4.197 17.307 1.00 80.69 120 SER A N 1
ATOM 908 C CA . SER A 1 120 ? 5.530 -3.953 17.089 1.00 80.69 120 SER A CA 1
ATOM 909 C C . SER A 1 120 ? 6.437 -4.558 18.172 1.00 80.69 120 SER A C 1
ATOM 911 O O . SER A 1 120 ? 7.628 -4.754 17.940 1.00 80.69 120 SER A O 1
ATOM 913 N N . HIS A 1 121 ? 5.885 -4.928 19.334 1.00 76.88 121 HIS A N 1
ATOM 914 C CA . HIS A 1 121 ? 6.623 -5.611 20.399 1.00 76.88 121 HIS A CA 1
ATOM 915 C C . HIS A 1 121 ? 6.940 -7.084 20.095 1.00 76.88 121 HIS A C 1
ATOM 917 O O . HIS A 1 121 ? 7.717 -7.698 20.829 1.00 76.88 121 HIS A O 1
ATOM 923 N N . PHE A 1 122 ? 6.360 -7.665 19.038 1.00 75.25 122 PHE A N 1
ATOM 924 C CA . PHE A 1 122 ? 6.551 -9.071 18.688 1.00 75.25 122 PHE A CA 1
ATOM 925 C C . PHE A 1 122 ? 7.635 -9.221 17.616 1.00 75.25 122 PHE A C 1
ATOM 927 O O . PHE A 1 122 ? 7.435 -8.796 16.477 1.00 75.25 122 PHE A O 1
ATOM 934 N N . PRO A 1 123 ? 8.775 -9.866 17.930 1.00 66.56 123 PRO A N 1
ATOM 935 C CA . PRO A 1 123 ? 9.820 -10.132 16.952 1.00 66.56 123 PRO A CA 1
ATOM 936 C C . PRO A 1 123 ? 9.411 -11.318 16.065 1.00 66.56 123 PRO A C 1
ATOM 938 O O . PRO A 1 123 ? 9.891 -12.438 16.225 1.00 66.56 123 PRO A O 1
ATOM 941 N N . GLY A 1 124 ? 8.489 -11.078 15.131 1.00 68.31 124 GLY A N 1
ATOM 942 C CA . GLY A 1 124 ? 8.106 -12.030 14.091 1.00 68.31 124 GLY A CA 1
ATOM 943 C C . GLY A 1 124 ? 6.701 -12.607 14.241 1.00 68.31 124 GLY A C 1
ATOM 944 O O . GLY A 1 124 ? 5.775 -11.952 14.711 1.00 68.31 124 GLY A O 1
ATOM 945 N N . LYS A 1 125 ? 6.521 -13.837 13.753 1.00 73.31 125 LYS A N 1
ATOM 946 C CA . LYS A 1 125 ? 5.204 -14.477 13.669 1.00 73.31 125 LYS A CA 1
ATOM 947 C C . LYS A 1 125 ? 4.664 -14.768 15.068 1.00 73.31 125 LYS A C 1
ATOM 949 O O . LYS A 1 125 ? 5.349 -15.370 15.889 1.00 73.31 125 LYS A O 1
ATOM 954 N N . PHE A 1 126 ? 3.411 -14.409 15.299 1.00 73.25 126 PHE A N 1
ATOM 955 C CA . PHE A 1 126 ? 2.670 -14.733 16.513 1.00 73.25 126 PHE A CA 1
ATOM 956 C C . PHE A 1 126 ? 1.411 -15.521 16.148 1.00 73.25 126 PHE A C 1
ATOM 958 O O . PHE A 1 126 ? 0.897 -15.416 15.032 1.00 73.25 126 PHE A O 1
ATOM 965 N N . SER A 1 127 ? 0.931 -16.355 17.072 1.00 77.81 127 SER A N 1
ATOM 966 C CA . SER A 1 127 ? -0.303 -17.106 16.850 1.00 77.81 127 SER A CA 1
ATOM 967 C C . SER A 1 127 ? -1.520 -16.184 16.959 1.00 77.81 127 SER A C 1
ATOM 969 O O . SER A 1 127 ? -1.464 -15.118 17.582 1.00 77.81 127 SER A O 1
ATOM 971 N N . LYS A 1 128 ? -2.644 -16.600 16.370 1.00 73.75 128 LYS A N 1
ATOM 972 C CA . LYS A 1 128 ? -3.909 -15.860 16.462 1.00 73.75 128 LYS A CA 1
ATOM 973 C C . LYS A 1 128 ? -4.336 -15.676 17.921 1.00 73.75 128 LYS A C 1
ATOM 975 O O . LYS A 1 128 ? -4.841 -14.623 18.290 1.00 73.75 128 LYS A O 1
ATOM 980 N N . GLU A 1 129 ? -4.089 -16.678 18.756 1.00 77.75 129 GLU A N 1
ATOM 981 C CA . GLU A 1 129 ? -4.386 -16.669 20.187 1.00 77.75 129 GLU A CA 1
ATOM 982 C C . GLU A 1 129 ? -3.540 -15.622 20.917 1.00 77.75 129 GLU A C 1
ATOM 984 O O . GLU A 1 129 ? -4.082 -14.850 21.708 1.00 77.75 129 GLU A O 1
ATOM 989 N N . SER A 1 130 ? -2.242 -15.529 20.599 1.00 73.75 130 SER A N 1
ATOM 990 C CA . SER A 1 130 ? -1.367 -14.479 21.129 1.00 73.75 130 SER A CA 1
ATOM 991 C C . SER A 1 130 ? -1.855 -13.091 20.720 1.00 73.75 130 SER A C 1
ATOM 993 O O . SER A 1 130 ? -1.940 -12.210 21.570 1.00 73.75 130 SER A O 1
ATOM 995 N N . ALA A 1 131 ? -2.254 -12.918 19.454 1.00 71.50 131 ALA A N 1
ATOM 996 C CA . ALA A 1 131 ? -2.835 -11.674 18.948 1.00 71.50 131 ALA A CA 1
ATOM 997 C C . ALA A 1 131 ? -4.060 -11.254 19.778 1.00 71.50 131 ALA A C 1
ATOM 999 O O . ALA A 1 131 ? -4.110 -10.159 20.331 1.00 71.50 131 ALA A O 1
ATOM 1000 N N . VAL A 1 132 ? -5.024 -12.167 19.937 1.00 72.88 132 VAL A N 1
ATOM 1001 C CA . VAL A 1 132 ? -6.262 -11.936 20.696 1.00 72.88 132 VAL A CA 1
ATOM 1002 C C . VAL A 1 132 ? -5.981 -11.611 22.166 1.00 72.88 132 VAL A C 1
ATOM 1004 O O . VAL A 1 132 ? -6.657 -10.756 22.737 1.00 72.88 132 VAL A O 1
ATOM 1007 N N . ALA A 1 133 ? -4.983 -12.247 22.785 1.00 73.19 133 ALA A N 1
ATOM 1008 C CA . ALA A 1 133 ? -4.600 -11.961 24.167 1.00 73.19 133 ALA A CA 1
ATOM 1009 C C . ALA A 1 133 ? -4.080 -10.523 24.349 1.00 73.19 133 ALA A C 1
ATOM 1011 O O . ALA A 1 133 ? -4.406 -9.881 25.345 1.00 73.19 133 ALA A O 1
ATOM 1012 N N . ILE A 1 134 ? -3.333 -9.998 23.374 1.00 67.00 134 ILE A N 1
ATOM 1013 C CA . ILE A 1 134 ? -2.837 -8.610 23.370 1.00 67.00 134 ILE A CA 1
ATOM 1014 C C . ILE A 1 134 ? -3.983 -7.628 23.108 1.00 67.00 134 ILE A C 1
ATOM 1016 O O . ILE A 1 134 ? -4.065 -6.574 23.737 1.00 67.00 134 ILE A O 1
ATOM 1020 N N . PHE A 1 135 ? -4.892 -7.979 22.196 1.00 67.50 135 PHE A N 1
ATOM 1021 C CA . PHE A 1 135 ? -6.005 -7.118 21.795 1.00 67.50 135 PHE A CA 1
ATOM 1022 C C . PHE A 1 135 ? -7.138 -7.034 22.830 1.00 67.50 135 PHE A C 1
ATOM 1024 O O . PHE A 1 135 ? -7.899 -6.074 22.815 1.00 67.50 135 PHE A O 1
ATOM 1031 N N . ASN A 1 136 ? -7.227 -7.974 23.777 1.00 60.84 136 ASN A N 1
ATOM 1032 C CA . ASN A 1 136 ? -8.203 -7.956 24.877 1.00 60.84 136 ASN A CA 1
ATOM 1033 C C . ASN A 1 136 ? -7.841 -7.009 26.046 1.00 60.84 136 ASN A C 1
ATOM 1035 O O . ASN A 1 136 ? -8.462 -7.075 27.113 1.00 60.84 136 ASN A O 1
ATOM 1039 N N . PHE A 1 137 ? -6.876 -6.097 25.884 1.00 50.62 137 PHE A N 1
ATOM 1040 C CA . PHE A 1 137 ? -6.600 -5.069 26.889 1.00 50.62 137 PHE A CA 1
ATOM 1041 C C . PHE A 1 137 ? -7.620 -3.918 26.784 1.00 50.62 137 PHE A C 1
ATOM 1043 O O . PHE A 1 137 ? -7.444 -2.968 26.030 1.00 50.62 137 PHE A O 1
ATOM 1050 N N . LYS A 1 138 ? -8.661 -4.026 27.625 1.00 45.78 138 LYS A N 1
ATOM 1051 C CA . LYS A 1 138 ? -9.789 -3.101 27.879 1.00 45.78 138 LYS A CA 1
ATOM 1052 C C . LYS A 1 138 ? -11.017 -3.250 26.968 1.00 45.78 138 LYS A C 1
ATOM 1054 O O . LYS A 1 138 ? -11.291 -2.433 26.103 1.00 45.78 138 LYS A O 1
ATOM 1059 N N . GLY A 1 139 ? -11.870 -4.205 27.338 1.00 42.53 139 GLY A N 1
ATOM 1060 C CA . GLY A 1 139 ? -13.285 -3.882 27.563 1.00 42.53 139 GLY A CA 1
ATOM 1061 C C . GLY A 1 139 ? -14.231 -3.804 26.365 1.00 42.53 139 GLY A C 1
ATOM 1062 O O . GLY A 1 139 ? -15.376 -3.420 26.580 1.00 42.53 139 GLY A O 1
ATOM 1063 N N . THR A 1 140 ? -13.837 -4.228 25.164 1.00 44.59 140 THR A N 1
ATOM 1064 C CA . THR A 1 140 ? -14.795 -4.420 24.063 1.00 44.59 140 THR A CA 1
ATOM 1065 C C . THR A 1 140 ? -14.557 -5.777 23.414 1.00 44.59 140 THR A C 1
ATOM 1067 O O . THR A 1 140 ? -13.442 -6.124 23.040 1.00 44.59 140 THR A O 1
ATOM 1070 N N . ASN A 1 141 ? -15.618 -6.583 23.367 1.00 44.66 141 ASN A N 1
ATOM 1071 C CA . ASN A 1 141 ? -15.625 -7.984 22.959 1.00 44.66 141 ASN A CA 1
ATOM 1072 C C . ASN A 1 141 ? -14.799 -8.249 21.687 1.00 44.66 141 ASN A C 1
ATOM 1074 O O . ASN A 1 141 ? -15.215 -7.872 20.593 1.00 44.66 141 ASN A O 1
ATOM 1078 N N . ALA A 1 142 ? -13.729 -9.045 21.795 1.00 46.03 142 ALA A N 1
ATOM 1079 C CA . ALA A 1 142 ? -12.976 -9.596 20.656 1.00 46.03 142 ALA A CA 1
ATOM 1080 C C . ALA A 1 142 ? -13.854 -10.313 19.601 1.00 46.03 142 ALA A C 1
ATOM 1082 O O . ALA A 1 142 ? -13.435 -10.513 18.461 1.00 46.03 142 ALA A O 1
ATOM 1083 N N . ARG A 1 143 ? -15.097 -10.674 19.954 1.00 44.31 143 ARG A N 1
ATOM 1084 C CA . ARG A 1 143 ? -16.100 -11.201 19.019 1.00 44.31 143 ARG A CA 1
ATOM 1085 C C . ARG A 1 143 ? -16.634 -10.165 18.019 1.00 44.31 143 ARG A C 1
ATOM 1087 O O . ARG A 1 143 ? -16.987 -10.572 16.922 1.00 44.31 143 ARG A O 1
ATOM 1094 N N . GLN A 1 144 ? -16.672 -8.871 18.347 1.00 46.00 144 GLN A N 1
ATOM 1095 C CA . GLN A 1 144 ? -17.127 -7.830 17.410 1.00 46.00 144 GLN A CA 1
ATOM 1096 C C . GLN A 1 144 ? -16.060 -7.501 16.360 1.00 46.00 144 GLN A C 1
ATOM 1098 O O . GLN A 1 144 ? -16.377 -7.467 15.176 1.00 46.00 144 GLN A O 1
ATOM 1103 N N . VAL A 1 145 ? -14.785 -7.424 16.755 1.00 47.34 145 VAL A N 1
ATOM 1104 C CA . VAL A 1 145 ? -13.671 -7.207 15.811 1.00 47.34 145 VAL A CA 1
ATOM 1105 C C . VAL A 1 145 ? -13.529 -8.385 14.834 1.00 47.34 145 VAL A C 1
ATOM 1107 O O . VAL A 1 145 ? -13.298 -8.196 13.645 1.00 47.34 145 VAL A O 1
ATOM 1110 N N . SER A 1 146 ? -13.751 -9.623 15.294 1.00 42.03 146 SER A N 1
ATOM 1111 C CA . SER A 1 146 ? -13.758 -10.803 14.413 1.00 42.03 146 SER A CA 1
ATOM 1112 C C . SER A 1 146 ? -14.942 -10.836 13.436 1.00 42.03 146 SER A C 1
ATOM 1114 O O . SER A 1 146 ? -14.827 -11.470 12.384 1.00 42.03 146 SER A O 1
ATOM 1116 N N . ALA A 1 147 ? -16.076 -10.219 13.782 1.00 40.81 147 ALA A N 1
ATOM 1117 C CA . ALA A 1 147 ? -17.267 -10.194 12.937 1.00 40.81 147 ALA A CA 1
ATOM 1118 C C . ALA A 1 147 ? -17.153 -9.140 11.824 1.00 40.81 147 ALA A C 1
ATOM 1120 O O . ALA A 1 147 ? -17.505 -9.430 10.686 1.00 40.81 147 ALA A O 1
ATOM 1121 N N . GLU A 1 148 ? -16.578 -7.969 12.110 1.00 39.94 148 GLU A N 1
ATOM 1122 C CA . GLU A 1 148 ? -16.332 -6.927 11.098 1.00 39.94 148 GLU A CA 1
ATOM 1123 C C . GLU A 1 148 ? -15.238 -7.329 10.095 1.00 39.94 148 GLU A C 1
ATOM 1125 O O . GLU A 1 148 ? -15.363 -7.079 8.896 1.00 39.94 148 GLU A O 1
ATOM 1130 N N . VAL A 1 149 ? -14.209 -8.051 10.552 1.00 41.94 149 VAL A N 1
ATOM 1131 C CA . VAL A 1 149 ? -13.142 -8.565 9.674 1.00 41.94 149 VAL A CA 1
ATOM 1132 C C . VAL A 1 149 ? -13.622 -9.726 8.791 1.00 41.94 149 VAL A C 1
ATOM 1134 O O . VAL A 1 149 ? -13.120 -9.888 7.686 1.00 41.94 149 VAL A O 1
ATOM 1137 N N . SER A 1 150 ? -14.616 -10.511 9.224 1.00 35.78 150 SER A N 1
ATOM 1138 C CA . SER A 1 150 ? -15.161 -11.621 8.414 1.00 35.78 150 SER A CA 1
ATOM 1139 C C . SER A 1 150 ? -16.279 -11.194 7.456 1.00 35.78 150 SER A C 1
ATOM 1141 O O . SER A 1 150 ? -16.613 -11.951 6.555 1.00 35.78 150 SER A O 1
ATOM 1143 N N . ALA A 1 151 ? -16.868 -10.009 7.639 1.00 32.94 151 ALA A N 1
ATOM 1144 C CA . ALA A 1 151 ? -17.887 -9.467 6.736 1.00 32.94 151 ALA A CA 1
ATOM 1145 C C . ALA A 1 151 ? -17.294 -8.699 5.537 1.00 32.94 151 ALA A C 1
ATOM 1147 O O . ALA A 1 151 ? -18.038 -8.294 4.648 1.00 32.94 151 ALA A O 1
ATOM 1148 N N . THR A 1 152 ? -15.971 -8.501 5.518 1.00 36.91 152 THR A N 1
ATOM 1149 C CA . THR A 1 152 ? -15.254 -7.680 4.522 1.00 36.91 152 THR A CA 1
ATOM 1150 C C . THR A 1 152 ? -14.230 -8.497 3.707 1.00 36.91 152 THR A C 1
ATOM 1152 O O . THR A 1 152 ? -13.417 -7.919 2.989 1.00 36.91 152 THR A O 1
ATOM 1155 N N . ILE A 1 153 ? -14.250 -9.835 3.802 1.00 33.19 153 ILE A N 1
ATOM 1156 C CA . ILE A 1 153 ? -13.440 -10.751 2.972 1.00 33.19 153 ILE A CA 1
ATOM 1157 C C . ILE A 1 153 ? -14.365 -11.594 2.102 1.00 33.19 153 ILE A C 1
ATOM 1159 O O . ILE A 1 153 ? -15.314 -12.177 2.670 1.00 33.19 153 ILE A O 1
#

Radius of gyration: 18.3 Å; chains: 1; bounding box: 45×36×44 Å

Sequence (153 aa):
YLLTSQKWVADIGNFRLHAIYNLSSEAATQLLGAVAPSLTDDQKRQIADLTGNVPLAIEVVGAIFKFPGAPTAEEVIQGLRENLVSTLSPDELHSKVDVSMGVAYSYLTPELKQLCVNLSHFPGKFSKESAVAIFNFKGTNARQVSAEVSATI

Secondary structure (DSSP, 8-state):
-----THHHHHHTT------PPPPHHHHHHHHHHH-TTS-HHHHHHHHHHTTT-HHHHHHHHHHTTSTTPPPHHHHHHHHHHHHHT-S-TTSHHHHHHHHHHHHHHTS-HHHHHHHHHHTTS-S---HHHHHHHHTSSSS-HHHHHHHHHS--

Foldseek 3Di:
DDPPPPVVVVVVVPPPCPPQDQDDLVVQLVLLCVLAVVDDSVLSSLQCVLLVSRNLLSNLQSPQNLDDVRDDSVVLSVQSVVQLVVDPCSNDNVSSNVSSNVSSLVSDDPLVNVLVVLVVVDPDDDDPVVSVVSSPPDDDDPVVVVVVVVVSD

Organism: Geodia barretti (NCBI:txid519541)

pLDDT: mean 74.81, std 19.64, range [30.45, 95.12]